Protein AF-A0A1M6SXV0-F1 (afdb_monomer)

Secondary structure (DSSP, 8-state):
-------------HHHHHTS----HHHHHHHHHHHTT--HHHHHHHTT--HHHHHHHHH-TT----HHHHHHHHHHTT--HHHHHHHHHHTT----TT-HHHHHHHHHHHTT---HHHHHHHHHHTT-PPS--

Radius of gyration: 19.5 Å; Cα contacts (8 Å, |Δi|>4): 150; chains: 1; bounding box: 44×55×56 Å

Solvent-accessible surface area (backbone atoms only — not comparable to full-atom values): 7720 Å² total; per-residue (Å²): 134,89,78,87,84,81,76,79,71,70,79,84,49,67,70,66,53,63,71,68,64,75,71,36,32,33,51,50,52,53,51,50,34,58,75,71,71,48,52,73,73,56,42,33,56,59,16,47,37,58,68,68,60,51,50,47,37,74,73,29,62,82,44,77,66,54,71,45,50,52,50,19,46,29,36,44,70,62,40,47,67,68,58,36,48,53,51,31,44,43,58,76,43,77,84,40,91,90,34,72,61,36,45,53,52,51,52,32,39,74,69,68,51,55,51,62,65,62,52,33,52,52,28,51,77,68,79,35,84,59,56,28,120

Foldseek 3Di:
DDDDDPPCPPPDDPVNVVVPDDFALLRLLVVLCVVLVHDLVQQLVQLLADPVVSVCSNVDSNDQDDLLAQLSSCLSSLPAPVRSQVSQVSNVDHQDPVDPLSVLSNVCSVVSNSRLVVSQVVCVVVVHDGHND

Structure (mmCIF, N/CA/C/O backbone):
data_AF-A0A1M6SXV0-F1
#
_entry.id   AF-A0A1M6SXV0-F1
#
loop_
_atom_site.group_PDB
_atom_site.id
_atom_site.type_symbol
_atom_site.label_atom_id
_atom_site.label_alt_id
_atom_site.label_comp_id
_atom_site.label_asym_id
_atom_site.label_entity_id
_atom_site.label_seq_id
_atom_site.pdbx_PDB_ins_code
_atom_site.Cartn_x
_atom_site.Cartn_y
_atom_site.Cartn_z
_atom_site.occupancy
_atom_site.B_iso_or_equiv
_atom_site.auth_seq_id
_atom_site.auth_comp_id
_atom_site.auth_asym_id
_atom_site.auth_atom_id
_atom_site.pdbx_PDB_model_num
ATOM 1 N N . MET A 1 1 ? -29.844 -40.670 38.468 1.00 44.28 1 MET A N 1
ATOM 2 C CA . MET A 1 1 ? -29.316 -40.814 37.100 1.00 44.28 1 MET A CA 1
ATOM 3 C C . MET A 1 1 ? -29.592 -39.501 36.399 1.00 44.28 1 MET A C 1
ATOM 5 O O . MET A 1 1 ? -30.752 -39.172 36.221 1.00 44.28 1 MET A O 1
ATOM 9 N N . GLU A 1 2 ? -28.515 -38.742 36.190 1.00 49.28 2 GLU A N 1
ATOM 10 C CA . GLU A 1 2 ? -28.334 -37.639 35.231 1.00 49.28 2 GLU A CA 1
ATOM 11 C C . GLU A 1 2 ? -29.509 -36.673 35.010 1.00 49.28 2 GLU A C 1
ATOM 13 O O . GLU A 1 2 ? -30.121 -36.629 33.947 1.00 49.28 2 GLU A O 1
ATOM 18 N N . GLU A 1 3 ? -29.751 -35.814 36.000 1.00 49.19 3 GLU A N 1
ATOM 19 C CA . GLU A 1 3 ? -30.291 -34.478 35.744 1.00 49.19 3 GLU A CA 1
ATOM 20 C C . GLU A 1 3 ? -29.140 -33.472 35.623 1.00 49.19 3 GLU A C 1
ATOM 22 O O . GLU A 1 3 ? -28.141 -33.566 36.334 1.00 49.19 3 GLU A O 1
ATOM 27 N N . ALA A 1 4 ? -29.358 -32.483 34.753 1.00 52.38 4 ALA A N 1
ATOM 28 C CA . ALA A 1 4 ? -28.602 -31.244 34.595 1.00 52.38 4 ALA A CA 1
ATOM 29 C C . ALA A 1 4 ? -27.184 -31.376 34.026 1.00 52.38 4 ALA A C 1
ATOM 31 O O . ALA A 1 4 ? -26.236 -31.469 34.783 1.00 52.38 4 ALA A O 1
ATOM 32 N N . VAL A 1 5 ? -27.053 -31.248 32.698 1.00 45.84 5 VAL A N 1
ATOM 33 C CA . VAL A 1 5 ? -26.262 -30.185 32.036 1.00 45.84 5 VAL A CA 1
ATOM 34 C C . VAL A 1 5 ? -26.758 -30.076 30.575 1.00 45.84 5 VAL A C 1
ATOM 36 O O . VAL A 1 5 ? -26.069 -30.439 29.627 1.00 45.84 5 VAL A O 1
ATOM 39 N N . SER A 1 6 ? -27.979 -29.572 30.346 1.00 48.78 6 SER A N 1
ATOM 40 C CA . SER A 1 6 ? -28.279 -28.961 29.041 1.00 48.78 6 SER A CA 1
ATOM 41 C C . SER A 1 6 ? -27.757 -27.530 29.108 1.00 48.78 6 SER A C 1
ATOM 43 O O . SER A 1 6 ? -28.462 -26.619 29.544 1.00 48.78 6 SER A O 1
ATOM 45 N N . ILE A 1 7 ? -26.481 -27.339 28.761 1.00 52.00 7 ILE A N 1
ATOM 46 C CA . ILE A 1 7 ? -25.904 -26.002 28.593 1.00 52.00 7 ILE A CA 1
ATOM 47 C C . ILE A 1 7 ? -26.793 -25.266 27.600 1.00 52.00 7 ILE A C 1
ATOM 49 O O . ILE A 1 7 ? -26.827 -25.589 26.411 1.00 52.00 7 ILE A O 1
ATOM 53 N N . ILE A 1 8 ? -27.518 -24.272 28.106 1.00 53.78 8 ILE A N 1
ATOM 54 C CA . ILE A 1 8 ? -28.132 -23.222 27.310 1.00 53.78 8 ILE A CA 1
ATOM 55 C C . ILE A 1 8 ? -26.957 -22.491 26.656 1.00 53.78 8 ILE A C 1
ATOM 57 O O . ILE A 1 8 ? -26.430 -21.515 27.183 1.00 53.78 8 ILE A O 1
ATOM 61 N N . LYS A 1 9 ? -26.483 -23.006 25.518 1.00 59.53 9 LYS A N 1
ATOM 62 C CA . LYS A 1 9 ? -25.659 -22.241 24.587 1.00 59.53 9 LYS A CA 1
ATOM 63 C C . LYS A 1 9 ? -26.592 -21.140 24.102 1.00 59.53 9 LYS A C 1
ATOM 65 O O . LYS A 1 9 ? -27.415 -21.381 23.219 1.00 59.53 9 LYS A O 1
ATOM 70 N N . GLY A 1 10 ? -26.542 -19.976 24.755 1.00 64.44 10 GLY A N 1
ATOM 71 C CA . GLY A 1 10 ? -27.262 -18.789 24.308 1.00 64.44 10 GLY A CA 1
ATOM 72 C C . GLY A 1 10 ? -27.062 -18.656 22.801 1.00 64.44 10 GLY A C 1
ATOM 73 O O . GLY A 1 10 ? -25.933 -18.791 22.321 1.00 64.44 10 GLY A O 1
ATOM 74 N N . LYS A 1 11 ? -28.161 -18.531 22.047 1.00 70.19 11 LYS A N 1
ATOM 75 C CA . LYS A 1 11 ? -28.118 -18.426 20.584 1.00 70.19 11 LYS A CA 1
ATOM 76 C C . LYS A 1 11 ? -27.111 -17.336 20.224 1.00 70.19 11 LYS A C 1
ATOM 78 O O . LYS A 1 11 ? -27.353 -16.171 20.518 1.00 70.19 11 LYS A O 1
ATOM 83 N N . ARG A 1 12 ? -25.997 -17.725 19.600 1.00 81.06 12 ARG A N 1
ATOM 84 C CA . ARG A 1 12 ? -25.014 -16.799 19.028 1.00 81.06 12 ARG A CA 1
ATOM 85 C C . ARG A 1 12 ? -25.770 -15.815 18.131 1.00 81.06 12 ARG A C 1
ATOM 87 O O . ARG A 1 12 ? -26.368 -16.249 17.147 1.00 81.06 12 ARG A O 1
ATOM 94 N N . SER A 1 13 ? -25.795 -14.535 18.498 1.00 87.75 13 SER A N 1
ATOM 95 C CA . SER A 1 13 ? -26.456 -13.498 17.704 1.00 87.75 13 SER A CA 1
ATOM 96 C C . SER A 1 13 ? -25.479 -12.925 16.678 1.00 87.75 13 SER A C 1
ATOM 98 O O . SER A 1 13 ? -24.268 -12.911 16.906 1.00 87.75 13 SER A O 1
ATOM 100 N N . LEU A 1 14 ? -25.990 -12.474 15.5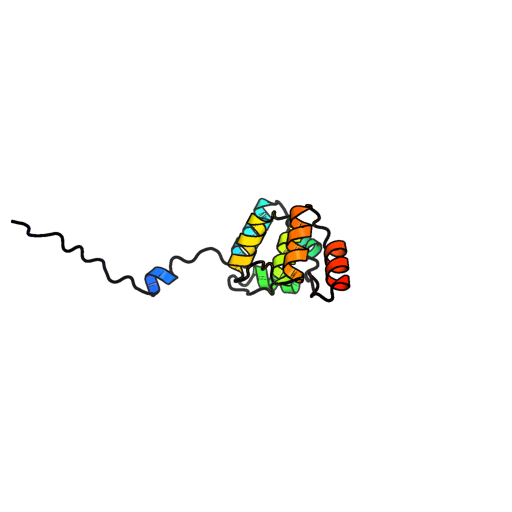29 1.00 86.31 14 LEU A N 1
ATOM 101 C CA . LEU A 1 14 ? -25.162 -11.798 14.528 1.00 86.31 14 LEU A CA 1
ATOM 102 C C . LEU A 1 14 ? -24.542 -10.521 15.113 1.00 86.31 14 LEU A C 1
ATOM 104 O O . LEU A 1 14 ? -23.361 -10.273 14.896 1.00 86.31 14 LEU A O 1
ATOM 108 N N . ASP A 1 15 ? -25.307 -9.775 15.912 1.00 87.25 15 ASP A N 1
ATOM 109 C CA . ASP A 1 15 ? -24.845 -8.550 16.569 1.00 87.25 15 ASP A CA 1
ATOM 110 C C . ASP A 1 15 ? -23.634 -8.797 17.476 1.00 87.25 15 ASP A C 1
ATOM 112 O O . ASP A 1 15 ? -22.687 -8.013 17.467 1.00 87.25 15 ASP A O 1
ATOM 116 N N . ASP A 1 16 ? -23.614 -9.902 18.227 1.00 86.31 16 ASP A N 1
ATOM 117 C CA . ASP A 1 16 ? -22.474 -10.240 19.090 1.00 86.31 16 ASP A CA 1
ATOM 118 C C . ASP A 1 16 ? -21.238 -10.645 18.281 1.00 86.31 16 ASP A C 1
ATOM 120 O O . ASP A 1 16 ? -20.110 -10.407 18.706 1.00 86.31 16 ASP A O 1
ATOM 124 N N . VAL A 1 17 ? -21.425 -11.232 17.096 1.00 85.69 17 VAL A N 1
ATOM 125 C CA . VAL A 1 17 ? -20.309 -11.585 16.207 1.00 85.69 17 VAL A CA 1
ATOM 126 C C . VAL A 1 17 ? -19.727 -10.343 15.541 1.00 85.69 17 VAL A C 1
ATOM 128 O O . VAL A 1 17 ? -18.510 -10.201 15.506 1.00 85.69 17 VAL A O 1
ATOM 131 N N . VAL A 1 18 ? -20.573 -9.426 15.070 1.00 86.12 18 VAL A N 1
ATOM 132 C CA . VAL A 1 18 ? -20.141 -8.181 14.412 1.00 86.12 18 VAL A CA 1
ATOM 133 C C . VAL A 1 18 ? -19.435 -7.232 15.387 1.00 86.12 18 VAL A C 1
ATOM 135 O O . VAL A 1 18 ? -18.554 -6.486 14.982 1.00 86.12 18 VAL A O 1
ATOM 138 N N . LYS A 1 19 ? -19.746 -7.278 16.687 1.00 85.69 19 LYS A N 1
ATOM 139 C CA . LYS A 1 19 ? -19.023 -6.485 17.699 1.00 85.69 19 LYS A CA 1
ATOM 140 C C . LYS A 1 19 ? 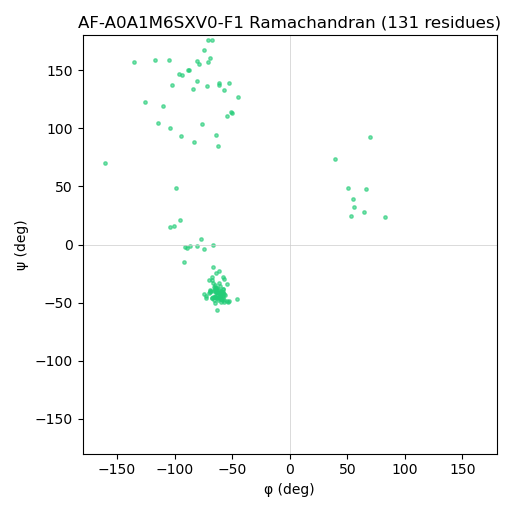-17.564 -6.911 17.902 1.00 85.69 19 LYS A C 1
ATOM 142 O O . LYS A 1 19 ? -16.788 -6.120 18.423 1.00 85.69 19 LYS A O 1
ATOM 147 N N . ASN A 1 20 ? -17.191 -8.128 17.502 1.00 81.69 20 ASN A N 1
ATOM 148 C CA . ASN A 1 20 ? -15.830 -8.662 17.625 1.00 81.69 20 ASN A CA 1
ATOM 149 C C . ASN A 1 20 ? -15.063 -8.531 16.298 1.00 81.69 20 ASN A C 1
ATOM 151 O O . ASN A 1 20 ? -14.509 -9.507 15.797 1.00 81.69 20 ASN A O 1
ATOM 155 N N . MET A 1 21 ? -15.102 -7.343 15.691 1.00 85.81 21 MET A N 1
ATOM 156 C CA . MET A 1 21 ? -14.362 -7.050 14.465 1.00 85.81 21 MET A CA 1
ATOM 157 C C . MET A 1 21 ? -12.898 -6.724 14.761 1.00 85.81 21 MET A C 1
ATOM 159 O O . MET A 1 21 ? -12.595 -6.007 15.714 1.00 85.81 21 MET A O 1
ATOM 163 N N . ASP A 1 22 ? -12.017 -7.216 13.896 1.00 89.38 22 ASP A N 1
ATOM 164 C CA . ASP A 1 22 ? -10.605 -6.848 13.887 1.00 89.38 22 ASP A CA 1
ATOM 165 C C . ASP A 1 22 ? -10.384 -5.407 13.385 1.00 89.38 22 ASP A C 1
ATOM 167 O O . ASP A 1 22 ? -11.308 -4.727 12.928 1.00 89.38 22 ASP A O 1
ATOM 171 N N . GLU A 1 23 ? -9.123 -4.963 13.420 1.00 94.12 23 GLU A N 1
ATOM 172 C CA . GLU A 1 23 ? -8.683 -3.707 12.810 1.00 94.12 23 GLU A CA 1
ATOM 173 C C . GLU A 1 23 ? -9.087 -3.611 11.328 1.00 94.12 23 GLU A C 1
ATOM 175 O O . GLU A 1 23 ? -8.972 -4.558 10.545 1.00 94.12 23 GLU A O 1
ATOM 180 N N . THR A 1 24 ? -9.519 -2.420 10.927 1.00 97.00 24 THR A N 1
ATOM 181 C CA . THR A 1 24 ? -9.688 -2.038 9.520 1.00 97.00 24 THR A CA 1
ATOM 182 C C . THR A 1 24 ? -8.337 -1.778 8.847 1.00 97.00 24 THR A C 1
ATOM 184 O O . THR A 1 24 ? -7.320 -1.580 9.517 1.00 97.00 24 THR A O 1
ATOM 187 N N . PHE A 1 25 ? -8.327 -1.685 7.512 1.00 98.00 25 PHE A N 1
ATOM 188 C CA . PHE A 1 25 ? -7.139 -1.268 6.759 1.00 98.00 25 PHE A CA 1
ATOM 189 C C . PHE A 1 25 ? -6.555 0.055 7.271 1.00 98.00 25 PHE A C 1
ATOM 191 O O . PHE A 1 25 ? -5.355 0.133 7.520 1.00 98.00 25 PHE A O 1
ATOM 198 N N . SER A 1 26 ? -7.390 1.086 7.454 1.00 98.12 26 SER A N 1
ATOM 199 C CA . SER A 1 26 ? -6.925 2.406 7.893 1.00 98.12 26 SER A CA 1
ATOM 200 C C . SER A 1 26 ? -6.283 2.350 9.281 1.00 98.12 26 SER A C 1
ATOM 202 O O . SER A 1 26 ? -5.249 2.977 9.496 1.00 98.12 26 SER A O 1
ATOM 204 N N . GLN A 1 27 ? -6.853 1.578 10.214 1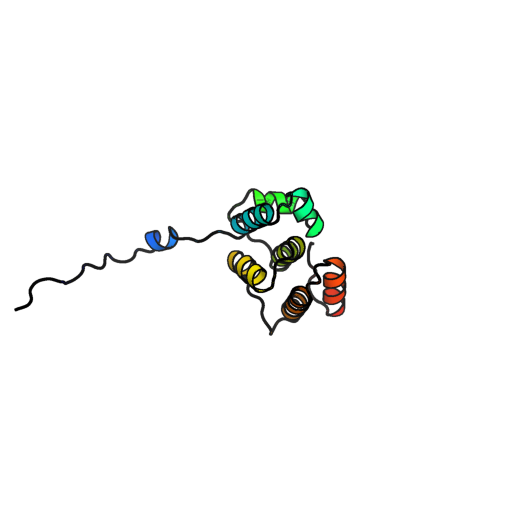.00 98.25 27 GLN A N 1
ATOM 205 C CA . GLN A 1 27 ? -6.281 1.407 11.556 1.00 98.25 27 GLN A CA 1
ATOM 206 C C . GLN A 1 27 ? -4.929 0.699 11.514 1.00 98.25 2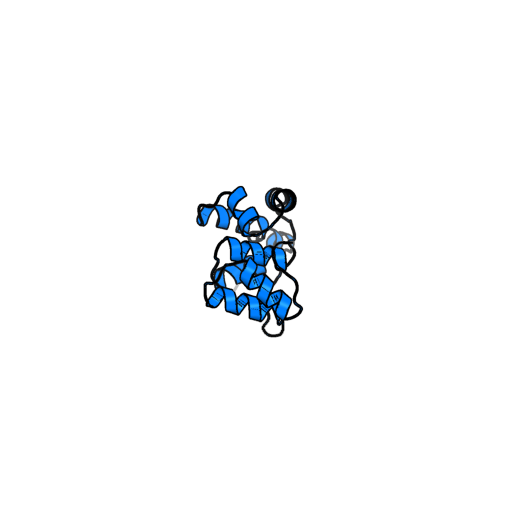7 GLN A C 1
ATOM 208 O O . GLN A 1 27 ? -3.962 1.217 12.070 1.00 98.25 27 GLN A O 1
ATOM 213 N N . MET A 1 28 ? -4.852 -0.441 10.822 1.00 98.31 28 MET A N 1
ATOM 214 C CA . MET A 1 28 ? -3.607 -1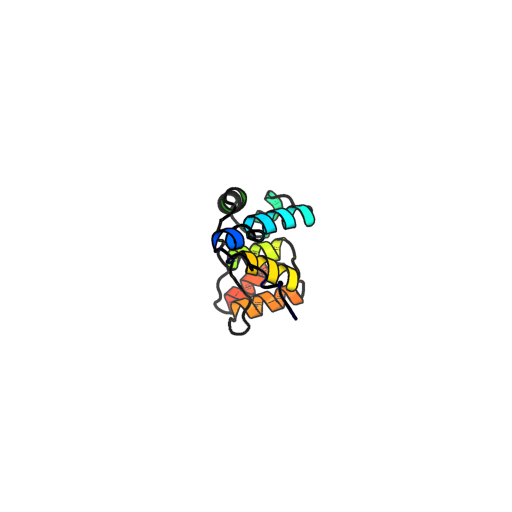.197 10.704 1.00 98.31 28 MET A CA 1
ATOM 215 C C . MET A 1 28 ? -2.524 -0.376 9.998 1.00 98.31 28 MET A C 1
ATOM 217 O O . MET A 1 28 ? -1.384 -0.356 10.451 1.00 98.31 28 MET A O 1
ATOM 221 N N . LEU A 1 29 ? -2.869 0.348 8.927 1.00 98.62 29 LEU A N 1
ATOM 222 C CA . LEU A 1 29 ? -1.925 1.209 8.218 1.00 98.62 29 LEU A CA 1
ATOM 223 C C . LEU A 1 29 ? -1.325 2.274 9.145 1.00 98.62 29 LEU A C 1
ATOM 225 O O . LEU A 1 29 ? -0.111 2.447 9.156 1.00 98.62 29 LEU A O 1
ATOM 229 N N . LEU A 1 30 ? -2.154 2.980 9.921 1.00 98.38 30 LEU A N 1
ATOM 230 C CA . LEU A 1 30 ? -1.674 4.008 10.850 1.00 98.38 30 LEU A CA 1
ATOM 231 C C . LEU A 1 30 ? -0.800 3.408 11.959 1.00 98.38 30 LEU A C 1
ATOM 233 O O . LEU A 1 30 ? 0.261 3.953 12.247 1.00 98.38 30 LEU A O 1
ATOM 237 N N . ARG A 1 31 ? -1.185 2.247 12.505 1.00 98.44 31 ARG A N 1
ATOM 238 C CA . ARG A 1 31 ? -0.363 1.516 13.477 1.00 98.44 31 ARG A CA 1
ATOM 239 C C . ARG A 1 31 ? 1.003 1.132 12.895 1.00 98.44 31 ARG A C 1
ATOM 241 O O . ARG A 1 31 ? 2.018 1.361 13.542 1.00 98.44 31 ARG A O 1
ATOM 248 N N . LEU A 1 32 ? 1.047 0.613 11.666 1.00 98.62 32 LEU A N 1
ATOM 249 C CA . LEU A 1 32 ? 2.301 0.262 10.988 1.00 98.62 32 LEU A CA 1
ATOM 250 C C . LEU A 1 32 ? 3.184 1.486 10.707 1.00 98.62 32 LEU A C 1
ATOM 252 O O . LEU A 1 32 ? 4.404 1.390 10.803 1.00 98.62 32 LEU A O 1
ATOM 256 N N . ILE A 1 33 ? 2.593 2.634 10.358 1.00 98.56 33 ILE A N 1
ATOM 257 C CA . ILE A 1 33 ? 3.332 3.894 10.171 1.00 98.56 33 ILE A CA 1
ATOM 258 C C . ILE A 1 33 ? 4.053 4.280 11.469 1.00 98.56 33 ILE A C 1
ATOM 260 O O . ILE A 1 33 ? 5.254 4.564 11.436 1.00 98.56 33 ILE A O 1
ATOM 264 N N . ASP A 1 34 ? 3.344 4.222 12.600 1.00 98.31 34 ASP A N 1
ATOM 265 C CA . ASP A 1 34 ? 3.904 4.509 13.923 1.00 98.31 34 ASP A CA 1
ATOM 266 C C . ASP A 1 34 ? 4.993 3.487 14.311 1.00 98.31 34 ASP A C 1
ATOM 268 O O . ASP A 1 34 ? 6.078 3.873 14.747 1.00 98.31 34 ASP A O 1
ATOM 272 N N . GLU A 1 35 ? 4.754 2.188 14.092 1.00 98.25 35 GLU A N 1
ATOM 273 C CA . GLU A 1 35 ? 5.710 1.102 14.376 1.00 98.25 35 GLU A CA 1
ATOM 274 C C . GLU A 1 35 ? 6.997 1.201 13.543 1.00 98.25 35 GLU A C 1
ATOM 276 O O . GLU A 1 35 ? 8.089 0.928 14.047 1.00 98.25 35 GLU A O 1
ATOM 281 N N . LYS A 1 36 ? 6.897 1.624 12.275 1.00 97.81 36 LYS A N 1
ATOM 282 C CA . LYS A 1 36 ? 8.056 1.867 11.398 1.00 97.81 36 LYS A CA 1
ATOM 283 C C . LYS A 1 36 ? 8.713 3.233 11.658 1.00 97.81 36 LYS A C 1
ATOM 285 O O . LYS A 1 36 ? 9.709 3.553 11.008 1.00 97.81 36 LYS A O 1
ATOM 290 N N . GLY A 1 37 ? 8.184 4.039 12.586 1.00 98.00 37 GLY A N 1
ATOM 291 C CA . GLY A 1 37 ? 8.718 5.355 12.945 1.00 98.00 37 GLY A CA 1
ATOM 292 C C . GLY A 1 37 ? 8.662 6.376 11.806 1.00 98.00 37 GLY A C 1
ATOM 293 O O . GLY A 1 37 ? 9.514 7.262 11.736 1.00 98.00 37 GLY A O 1
ATOM 294 N N . MET A 1 38 ? 7.705 6.232 10.887 1.00 97.88 38 MET A N 1
ATOM 295 C CA . MET A 1 38 ? 7.551 7.109 9.728 1.00 97.88 38 MET A CA 1
ATOM 296 C C . MET A 1 38 ? 6.517 8.194 10.004 1.00 97.88 38 MET A C 1
ATOM 298 O O . MET A 1 38 ? 5.519 7.977 10.680 1.00 97.88 38 MET A O 1
ATOM 302 N N . THR A 1 39 ? 6.712 9.380 9.434 1.00 98.12 39 THR A N 1
ATOM 303 C CA . THR A 1 39 ? 5.646 10.385 9.424 1.00 98.12 39 THR A CA 1
ATOM 304 C C . THR A 1 39 ? 4.618 10.071 8.336 1.00 98.12 39 THR A C 1
ATOM 306 O O . THR A 1 39 ? 4.941 9.496 7.291 1.00 98.12 39 THR A O 1
ATOM 309 N N . ASP A 1 40 ? 3.385 10.550 8.510 1.00 97.44 40 ASP A N 1
ATOM 310 C CA . ASP A 1 40 ? 2.371 10.574 7.447 1.00 97.44 40 ASP A CA 1
ATOM 311 C C . ASP A 1 40 ? 2.937 11.097 6.122 1.00 97.44 40 ASP A C 1
ATOM 313 O O . ASP A 1 40 ? 2.728 10.512 5.061 1.00 97.44 40 ASP A O 1
ATOM 317 N N . ALA A 1 41 ? 3.671 12.214 6.204 1.00 98.00 41 ALA A N 1
ATOM 318 C CA . ALA A 1 41 ? 4.226 12.915 5.057 1.00 98.00 41 ALA A CA 1
ATOM 319 C C . ALA A 1 41 ? 5.254 12.088 4.296 1.00 98.00 41 ALA A C 1
ATOM 321 O O . ALA A 1 41 ? 5.258 12.106 3.068 1.00 98.00 41 ALA A O 1
ATOM 322 N N . GLU A 1 42 ? 6.118 11.374 5.006 1.00 98.19 42 GLU A N 1
ATOM 323 C CA . GLU A 1 42 ? 7.066 10.453 4.387 1.00 98.19 42 GLU A CA 1
ATOM 3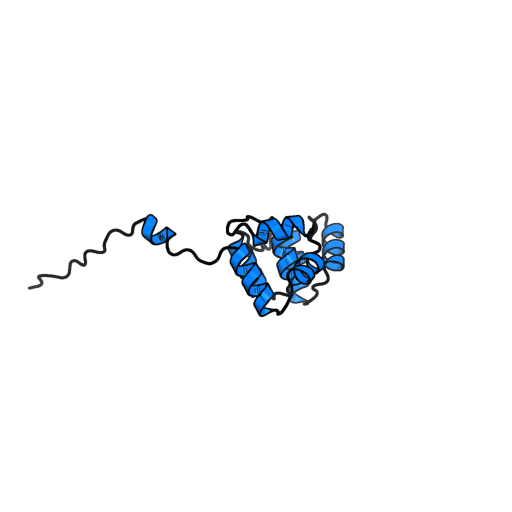24 C C . GLU A 1 42 ? 6.346 9.251 3.787 1.00 98.19 42 GLU A C 1
ATOM 326 O O . GLU A 1 42 ? 6.683 8.838 2.679 1.00 98.19 42 GLU A O 1
ATOM 331 N N . THR A 1 43 ? 5.333 8.729 4.478 1.00 98.12 43 THR A N 1
ATOM 332 C CA . THR A 1 43 ? 4.612 7.527 4.060 1.00 98.12 43 THR A CA 1
ATOM 333 C C . THR A 1 43 ? 3.900 7.728 2.728 1.00 98.12 43 THR A C 1
ATOM 335 O O . THR A 1 43 ? 4.183 6.999 1.777 1.00 98.12 43 THR A O 1
ATOM 338 N N . TYR A 1 44 ? 3.019 8.731 2.606 1.00 97.94 44 TYR A N 1
ATOM 339 C CA . TYR A 1 44 ? 2.288 8.918 1.346 1.00 97.94 44 TYR A CA 1
ATOM 340 C C . TYR A 1 44 ? 3.213 9.344 0.201 1.00 97.94 44 TYR A C 1
ATOM 342 O O . TYR A 1 44 ? 2.970 8.961 -0.938 1.00 97.94 44 TYR A O 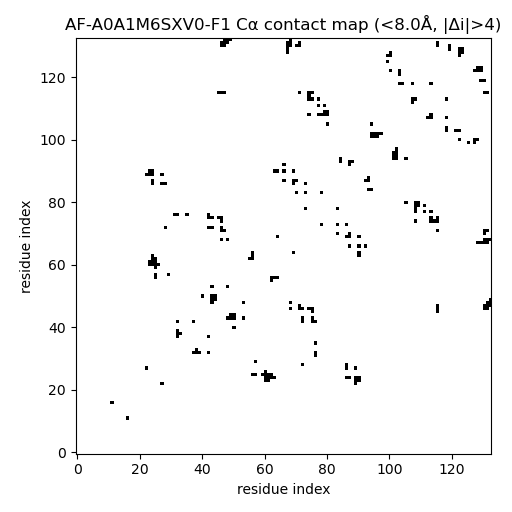1
ATOM 350 N N . LYS A 1 45 ? 4.310 10.066 0.479 1.00 98.00 45 LYS A N 1
ATOM 351 C CA . LYS A 1 45 ? 5.302 10.411 -0.553 1.00 98.00 45 LYS A CA 1
ATOM 352 C C . LYS A 1 45 ? 6.037 9.178 -1.069 1.00 98.00 45 LYS A C 1
ATOM 354 O O . LYS A 1 45 ? 6.168 9.033 -2.278 1.00 98.00 45 LYS A O 1
ATOM 359 N N . LYS A 1 46 ? 6.489 8.282 -0.183 1.00 97.94 46 LYS A N 1
ATOM 360 C CA . LYS A 1 46 ? 7.143 7.024 -0.583 1.00 97.94 46 LYS A CA 1
ATOM 361 C C . LYS A 1 46 ? 6.187 6.071 -1.302 1.00 97.94 46 LYS A C 1
ATOM 363 O O . LYS A 1 46 ? 6.612 5.383 -2.218 1.00 97.94 46 LYS A O 1
ATOM 368 N N . ALA A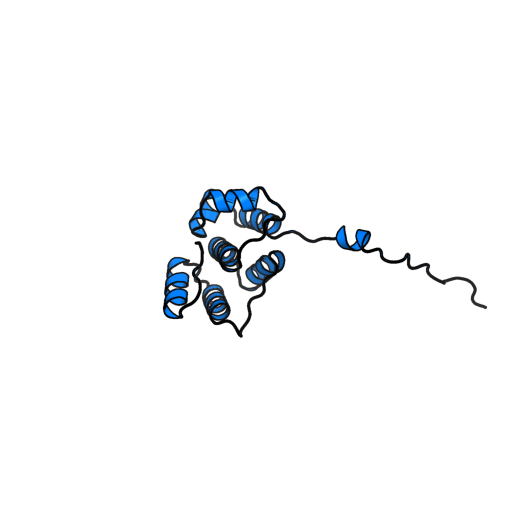 1 47 ? 4.907 6.075 -0.932 1.00 97.94 47 ALA A N 1
ATOM 369 C CA . ALA A 1 47 ? 3.860 5.326 -1.630 1.00 97.94 47 ALA A CA 1
ATOM 370 C C . ALA A 1 47 ? 3.455 5.956 -2.977 1.00 97.94 47 ALA A C 1
ATOM 372 O O . ALA A 1 47 ? 2.604 5.405 -3.669 1.00 97.94 47 ALA A O 1
ATOM 373 N N . ASN A 1 48 ? 4.016 7.118 -3.334 1.00 97.50 48 ASN A N 1
ATOM 374 C CA . ASN A 1 48 ? 3.618 7.929 -4.485 1.00 97.50 48 ASN A CA 1
ATOM 375 C C . ASN A 1 48 ? 2.118 8.306 -4.488 1.00 97.50 48 ASN A C 1
ATOM 377 O O . ASN A 1 48 ? 1.496 8.447 -5.529 1.00 97.50 48 ASN A O 1
ATOM 381 N N . ILE A 1 49 ? 1.515 8.483 -3.310 1.00 97.94 49 ILE A N 1
ATOM 382 C CA . ILE A 1 49 ? 0.091 8.789 -3.135 1.00 97.94 49 ILE A CA 1
ATOM 383 C C . ILE A 1 49 ? -0.114 10.275 -2.826 1.00 97.94 49 ILE A C 1
ATOM 385 O O . ILE A 1 49 ? 0.575 10.860 -1.987 1.00 97.94 49 ILE A O 1
ATOM 389 N N . ASP A 1 50 ? -1.124 10.889 -3.452 1.00 96.62 50 ASP A N 1
ATOM 390 C CA . ASP A 1 50 ? -1.499 12.274 -3.165 1.00 96.62 50 ASP A CA 1
ATOM 391 C C . ASP A 1 50 ? -1.939 12.456 -1.700 1.00 96.62 50 ASP A C 1
ATOM 393 O O . ASP A 1 50 ? -2.707 11.669 -1.132 1.00 96.62 50 ASP A O 1
ATOM 397 N N . ARG A 1 51 ? -1.510 13.567 -1.091 1.00 97.50 51 ARG A N 1
ATOM 398 C CA . ARG A 1 51 ? -1.829 13.910 0.302 1.00 97.50 51 ARG A CA 1
ATOM 399 C C . ARG A 1 51 ? -3.337 13.911 0.585 1.00 97.50 51 ARG A C 1
ATOM 401 O O . ARG A 1 51 ? -3.740 13.570 1.696 1.00 97.50 51 ARG A O 1
ATOM 408 N N . LYS A 1 52 ? -4.188 14.304 -0.371 1.00 97.44 52 LYS A N 1
ATOM 409 C CA . LYS A 1 52 ? -5.651 14.313 -0.203 1.00 97.44 52 LYS A CA 1
ATOM 410 C C . LYS A 1 52 ? -6.208 12.898 -0.122 1.00 97.44 52 LYS A C 1
ATOM 412 O O . LYS A 1 52 ? -7.118 12.668 0.670 1.00 97.44 52 LYS A O 1
ATOM 417 N N . LEU A 1 53 ? -5.680 11.964 -0.915 1.00 97.50 53 LEU A N 1
ATOM 418 C CA . LEU A 1 53 ? -6.074 10.557 -0.848 1.00 97.50 53 LEU A CA 1
ATOM 419 C C . LEU A 1 53 ? -5.659 9.956 0.497 1.00 97.50 53 LEU A C 1
ATOM 421 O O . LEU A 1 53 ? -6.501 9.392 1.193 1.00 97.50 53 LEU A O 1
ATOM 425 N N . PHE A 1 54 ? -4.416 10.185 0.925 1.00 98.19 54 PHE A N 1
ATOM 426 C CA . PHE A 1 54 ? -3.976 9.772 2.259 1.00 98.19 54 PHE A CA 1
ATOM 427 C C . PHE A 1 54 ? -4.833 10.391 3.374 1.00 98.19 54 PHE A C 1
ATOM 429 O O . PHE A 1 54 ? -5.231 9.703 4.307 1.00 98.19 54 PHE A O 1
ATOM 436 N N . SER A 1 55 ? -5.206 11.669 3.255 1.00 98.00 55 SER A N 1
ATOM 437 C CA . SER A 1 55 ? -6.090 12.313 4.231 1.00 98.00 55 SER A CA 1
ATOM 438 C C . SER A 1 55 ? -7.470 11.655 4.315 1.00 98.00 55 SER A C 1
ATOM 440 O O . SER A 1 55 ? -8.047 11.648 5.398 1.00 98.00 55 SER A O 1
ATOM 442 N N . LYS A 1 56 ? -8.012 11.119 3.212 1.00 98.00 56 LYS A N 1
ATOM 443 C CA . LYS A 1 56 ? -9.264 10.344 3.247 1.00 98.00 56 LYS A CA 1
ATOM 444 C C . LYS A 1 56 ? -9.067 9.031 3.996 1.00 98.00 56 LYS A C 1
ATOM 446 O O . LYS A 1 56 ? -9.863 8.740 4.876 1.00 98.00 56 LYS A O 1
ATOM 451 N N . ILE A 1 57 ? -7.986 8.305 3.701 1.00 97.69 57 ILE A N 1
ATOM 452 C CA . ILE A 1 57 ? -7.633 7.053 4.389 1.00 97.69 57 ILE A CA 1
ATOM 453 C C . ILE A 1 57 ? -7.501 7.285 5.900 1.00 97.69 57 ILE A C 1
ATOM 455 O O . ILE A 1 57 ? -8.098 6.567 6.691 1.00 97.69 57 ILE A O 1
ATOM 459 N N . ARG A 1 58 ? -6.770 8.329 6.306 1.00 97.25 58 ARG A N 1
ATOM 460 C CA . ARG A 1 58 ? -6.538 8.650 7.721 1.00 97.25 58 ARG A CA 1
ATOM 461 C C . ARG A 1 58 ? -7.818 9.029 8.472 1.00 97.25 58 ARG A C 1
ATOM 463 O O . ARG A 1 58 ? -7.955 8.687 9.641 1.00 97.25 58 ARG A O 1
ATOM 470 N N . ASN A 1 59 ? -8.723 9.767 7.830 1.00 97.38 59 ASN A N 1
ATOM 471 C CA . ASN A 1 59 ? -9.911 10.313 8.495 1.00 97.38 59 ASN A CA 1
ATOM 472 C C . ASN A 1 59 ? -11.142 9.398 8.411 1.00 97.38 59 ASN A C 1
ATOM 474 O O . ASN A 1 59 ? -12.102 9.619 9.147 1.00 97.38 59 ASN A O 1
ATOM 478 N N . ASP A 1 60 ? -11.134 8.398 7.531 1.00 97.69 60 ASP A N 1
ATOM 479 C CA . ASP A 1 60 ? -12.193 7.401 7.409 1.00 97.69 60 ASP A CA 1
ATOM 480 C C . ASP A 1 60 ? -11.660 6.017 7.800 1.00 97.69 60 ASP A C 1
ATOM 482 O O . ASP A 1 60 ? -10.938 5.350 7.054 1.00 97.69 60 ASP A O 1
ATOM 486 N N . ILE A 1 61 ? -12.053 5.577 8.995 1.00 95.25 61 ILE A N 1
ATOM 487 C CA . ILE A 1 61 ? -11.724 4.254 9.534 1.00 95.25 61 ILE A CA 1
ATOM 488 C C . ILE A 1 61 ? -12.198 3.118 8.618 1.00 95.25 61 ILE A C 1
ATOM 490 O O . ILE A 1 61 ? -11.560 2.077 8.554 1.00 95.25 61 ILE A O 1
ATOM 494 N N . ASN A 1 62 ? -13.280 3.320 7.863 1.00 95.44 62 ASN A N 1
ATOM 495 C CA . ASN A 1 62 ? -13.847 2.316 6.967 1.00 95.44 62 ASN A CA 1
ATOM 496 C C . ASN A 1 62 ? -13.458 2.552 5.502 1.00 95.44 62 ASN A C 1
ATOM 498 O O . ASN A 1 62 ? -14.088 1.983 4.602 1.00 95.44 62 ASN A O 1
ATOM 502 N N . TYR A 1 63 ? -12.442 3.384 5.250 1.00 97.44 63 TYR A N 1
ATOM 503 C CA . TYR A 1 63 ? -11.984 3.670 3.900 1.00 97.44 63 TYR A CA 1
ATOM 504 C C . TYR A 1 63 ? -11.580 2.380 3.182 1.00 97.44 63 TYR A C 1
ATOM 506 O O . TYR A 1 63 ? -10.832 1.556 3.709 1.00 97.44 63 TYR A O 1
ATOM 514 N N . LYS A 1 64 ? -12.043 2.222 1.941 1.00 96.00 64 LYS A N 1
ATOM 515 C CA . LYS A 1 64 ? -11.721 1.064 1.100 1.00 96.00 64 LYS A CA 1
ATOM 516 C C . LYS A 1 64 ? -10.695 1.471 0.044 1.00 96.00 64 LYS A C 1
ATOM 518 O O . LYS A 1 64 ? -11.081 2.098 -0.947 1.00 96.00 64 LYS A O 1
ATOM 523 N N . PRO A 1 65 ? -9.397 1.172 0.234 1.00 97.19 65 PRO A N 1
ATOM 524 C CA . PRO A 1 65 ? -8.392 1.468 -0.778 1.00 97.19 65 PRO A CA 1
ATOM 525 C C . PRO A 1 65 ? -8.577 0.571 -2.006 1.00 97.19 65 PRO A C 1
ATOM 527 O O . PRO A 1 65 ? -9.179 -0.501 -1.939 1.00 97.19 65 PRO A O 1
ATOM 530 N N . SER A 1 66 ? -8.004 0.986 -3.134 1.00 97.88 66 SER A N 1
ATOM 531 C CA . SER A 1 66 ? -7.769 0.053 -4.235 1.00 97.88 66 SER A CA 1
ATOM 532 C C . SER A 1 66 ? -6.645 -0.922 -3.857 1.00 97.88 66 SER A C 1
ATOM 534 O O . SER A 1 66 ? -5.789 -0.594 -3.029 1.00 97.88 66 SER A O 1
ATOM 536 N N . LYS A 1 67 ? -6.600 -2.101 -4.487 1.00 98.19 67 LYS A N 1
ATOM 537 C CA . LYS A 1 67 ? -5.509 -3.062 -4.268 1.00 98.19 67 LYS A CA 1
ATOM 538 C C . LYS A 1 67 ? -4.124 -2.462 -4.590 1.00 98.19 67 LYS A C 1
ATOM 540 O O . LYS A 1 67 ? -3.256 -2.565 -3.725 1.00 98.19 67 LYS A O 1
ATOM 545 N N . PRO A 1 68 ? -3.909 -1.758 -5.726 1.00 98.38 68 PRO A N 1
ATOM 546 C CA . PRO A 1 68 ? -2.645 -1.058 -5.978 1.00 98.38 68 PRO A CA 1
ATOM 547 C C . PRO A 1 68 ? -2.287 -0.022 -4.907 1.00 98.38 68 PRO A C 1
ATOM 549 O O . PRO A 1 68 ? -1.128 0.086 -4.526 1.00 98.38 68 P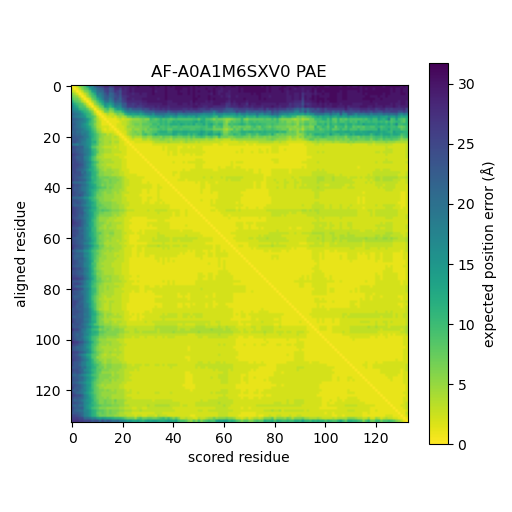RO A O 1
ATOM 552 N N . THR A 1 69 ? -3.268 0.711 -4.371 1.00 98.31 69 THR A N 1
ATOM 553 C CA . THR A 1 69 ? -3.027 1.671 -3.281 1.00 98.31 69 THR A CA 1
ATOM 554 C C . THR A 1 69 ? -2.560 0.969 -2.004 1.00 98.31 69 THR A C 1
ATOM 556 O O . THR A 1 69 ? -1.605 1.420 -1.380 1.00 98.31 69 THR A O 1
ATOM 559 N N . ALA A 1 70 ? -3.203 -0.136 -1.613 1.00 98.50 70 ALA A N 1
ATOM 560 C CA . ALA A 1 70 ? -2.807 -0.893 -0.425 1.00 98.50 70 ALA A CA 1
ATOM 561 C C . ALA A 1 70 ? -1.388 -1.475 -0.567 1.00 98.50 70 ALA A C 1
ATOM 563 O O . ALA A 1 70 ? -0.584 -1.369 0.357 1.00 98.50 70 ALA A O 1
ATOM 564 N N . ILE A 1 71 ? -1.051 -2.002 -1.749 1.00 98.75 71 ILE A N 1
ATOM 565 C CA . ILE A 1 71 ? 0.296 -2.505 -2.058 1.00 98.75 71 ILE A CA 1
ATOM 566 C C . ILE A 1 71 ? 1.325 -1.371 -2.066 1.00 98.75 71 ILE A C 1
ATOM 568 O O . ILE A 1 71 ? 2.410 -1.539 -1.522 1.00 98.75 71 ILE A O 1
ATOM 572 N N . ALA A 1 72 ? 0.992 -0.195 -2.604 1.00 98.75 72 ALA A N 1
ATOM 573 C CA . ALA A 1 72 ? 1.889 0.960 -2.577 1.00 98.75 72 ALA A CA 1
ATOM 574 C C . ALA A 1 72 ? 2.282 1.355 -1.141 1.00 98.75 72 ALA A C 1
ATOM 576 O O . ALA A 1 72 ? 3.438 1.692 -0.890 1.00 98.75 72 ALA A O 1
ATOM 577 N N . PHE A 1 73 ? 1.351 1.263 -0.182 1.00 98.75 73 PHE A N 1
ATOM 578 C CA . PHE A 1 73 ? 1.669 1.467 1.234 1.00 98.75 73 PHE A CA 1
ATOM 579 C C . PHE A 1 73 ? 2.528 0.345 1.820 1.00 98.75 73 PHE A C 1
ATOM 581 O O . PHE A 1 73 ? 3.464 0.647 2.557 1.00 98.75 73 PHE A O 1
ATOM 588 N N . ALA A 1 74 ? 2.265 -0.918 1.470 1.00 98.75 74 ALA A N 1
ATOM 589 C CA . ALA A 1 74 ? 3.114 -2.035 1.885 1.00 98.75 74 ALA A CA 1
ATOM 590 C C . ALA A 1 74 ? 4.568 -1.847 1.413 1.00 98.75 74 ALA A C 1
ATOM 592 O O . ALA A 1 74 ? 5.504 -1.974 2.201 1.00 98.75 74 ALA A O 1
ATOM 593 N N . VAL A 1 75 ? 4.746 -1.428 0.156 1.00 98.62 75 VAL A N 1
ATOM 594 C CA . VAL A 1 75 ? 6.050 -1.088 -0.428 1.00 98.62 75 VAL A CA 1
ATOM 595 C C . VAL A 1 75 ? 6.691 0.098 0.300 1.00 98.62 75 VAL A C 1
ATOM 597 O O . VAL A 1 75 ? 7.849 0.026 0.706 1.00 98.62 75 VAL A O 1
ATOM 600 N N . ALA A 1 76 ? 5.943 1.179 0.539 1.00 98.44 76 ALA A N 1
ATOM 601 C CA . ALA A 1 76 ? 6.455 2.373 1.220 1.00 98.44 76 ALA A CA 1
ATOM 602 C C . ALA A 1 76 ? 6.950 2.099 2.650 1.00 98.44 76 ALA A C 1
ATOM 604 O O . ALA A 1 76 ? 7.928 2.709 3.092 1.00 98.44 76 ALA A O 1
ATOM 605 N N . LEU A 1 77 ? 6.271 1.187 3.349 1.00 98.62 77 LEU A N 1
ATOM 606 C CA . LEU A 1 77 ? 6.587 0.741 4.706 1.00 98.62 77 LEU A CA 1
ATOM 607 C C . LEU A 1 77 ? 7.603 -0.410 4.744 1.00 98.62 77 LEU A C 1
ATOM 609 O O . LEU A 1 77 ? 7.987 -0.834 5.837 1.00 98.62 77 LEU A O 1
ATOM 613 N N . LYS A 1 78 ? 8.050 -0.891 3.575 1.00 98.44 78 LYS A N 1
ATOM 614 C CA . LYS A 1 78 ? 8.960 -2.033 3.420 1.00 98.44 78 LYS A CA 1
ATOM 615 C C . LYS A 1 78 ? 8.479 -3.259 4.198 1.00 98.44 78 LYS A C 1
ATOM 617 O O . LYS A 1 78 ? 9.217 -3.822 5.008 1.00 98.44 78 LYS A O 1
ATOM 622 N N . LEU A 1 79 ? 7.201 -3.587 4.029 1.00 98.75 79 LEU A N 1
ATOM 623 C CA . LEU A 1 79 ? 6.601 -4.756 4.658 1.00 98.75 79 LEU A CA 1
ATOM 624 C C . LEU A 1 79 ? 7.115 -6.025 3.990 1.00 98.75 79 LEU A C 1
ATOM 626 O O . LEU A 1 79 ? 7.131 -6.107 2.764 1.00 98.75 79 LEU A O 1
ATOM 630 N N . ASN A 1 80 ? 7.454 -7.033 4.790 1.00 98.62 80 ASN A N 1
ATOM 631 C CA . ASN A 1 80 ? 7.724 -8.361 4.252 1.00 98.62 80 ASN A CA 1
ATOM 632 C C . ASN A 1 80 ? 6.438 -8.999 3.684 1.00 98.62 80 ASN A C 1
ATOM 634 O O . ASN A 1 80 ? 5.338 -8.440 3.774 1.00 98.62 80 ASN A O 1
ATOM 638 N N . LEU A 1 81 ? 6.564 -10.183 3.082 1.00 98.44 81 LEU A N 1
ATOM 639 C CA . LEU A 1 81 ? 5.446 -10.836 2.403 1.00 98.44 81 LEU A CA 1
ATOM 640 C C . LEU A 1 81 ? 4.273 -11.165 3.346 1.00 98.44 81 LEU A C 1
ATOM 642 O O . LEU A 1 81 ? 3.116 -10.989 2.960 1.00 98.44 81 LEU A O 1
ATOM 646 N N . ASP A 1 82 ? 4.547 -11.596 4.577 1.00 98.44 82 ASP A N 1
ATOM 647 C CA . ASP A 1 82 ? 3.509 -11.941 5.555 1.00 98.44 82 ASP A CA 1
ATOM 648 C C . ASP A 1 82 ? 2.805 -10.690 6.100 1.00 98.44 82 ASP A C 1
ATOM 650 O O . ASP A 1 82 ? 1.574 -10.637 6.128 1.00 98.44 82 ASP A O 1
ATOM 654 N N . GLU A 1 83 ? 3.567 -9.644 6.441 1.00 98.69 83 GLU A N 1
ATOM 655 C CA . GLU A 1 83 ? 3.033 -8.329 6.829 1.00 98.69 83 GLU A CA 1
ATOM 656 C C . GLU A 1 83 ? 2.160 -7.732 5.709 1.00 98.69 83 GLU A C 1
ATOM 658 O O . GLU A 1 83 ? 1.081 -7.192 5.960 1.00 98.69 83 GLU A O 1
ATOM 663 N N . THR A 1 84 ? 2.600 -7.867 4.454 1.00 98.69 84 THR A N 1
ATOM 664 C CA . THR A 1 84 ? 1.853 -7.404 3.278 1.00 98.69 84 THR A CA 1
ATOM 665 C C . THR A 1 84 ? 0.544 -8.168 3.115 1.00 98.69 84 THR A C 1
ATOM 667 O O . THR A 1 84 ? -0.499 -7.556 2.882 1.00 98.69 84 THR A O 1
ATOM 670 N N . LYS A 1 85 ? 0.567 -9.499 3.256 1.00 98.62 85 LYS A N 1
ATOM 671 C CA . LYS A 1 85 ? -0.640 -10.333 3.180 1.00 98.62 85 LYS A CA 1
ATOM 672 C C . LYS A 1 85 ? -1.655 -9.952 4.257 1.00 98.62 85 LYS A C 1
ATOM 674 O O . LYS A 1 85 ? -2.834 -9.832 3.927 1.00 98.62 85 LYS A O 1
ATOM 679 N N . ASP A 1 86 ? -1.220 -9.709 5.494 1.00 98.38 86 ASP A N 1
ATOM 680 C CA . ASP A 1 86 ? -2.122 -9.276 6.572 1.00 98.38 86 ASP A CA 1
ATOM 681 C C . ASP A 1 86 ? -2.716 -7.885 6.283 1.00 98.38 86 ASP A C 1
ATOM 683 O O . ASP A 1 86 ? -3.935 -7.716 6.346 1.00 98.38 86 ASP A O 1
ATOM 687 N N . LEU A 1 87 ? -1.910 -6.913 5.830 1.00 98.50 87 LEU A N 1
ATOM 688 C CA . LEU A 1 87 ? -2.417 -5.584 5.456 1.00 98.50 87 LEU A CA 1
ATOM 689 C C . LEU A 1 87 ? -3.451 -5.653 4.319 1.00 98.50 87 LEU A C 1
ATOM 691 O O . LEU A 1 87 ? -4.498 -5.000 4.377 1.00 98.50 87 LEU A O 1
ATOM 695 N N . LEU A 1 88 ? -3.178 -6.450 3.282 1.00 98.50 88 LEU A N 1
ATOM 696 C CA . LEU A 1 88 ? -4.102 -6.649 2.163 1.00 98.50 88 LEU A CA 1
ATOM 697 C C . LEU A 1 88 ? -5.392 -7.331 2.607 1.00 98.50 88 LEU A C 1
ATOM 699 O O . LEU A 1 88 ? -6.469 -6.930 2.158 1.00 98.50 88 LEU A O 1
ATOM 703 N N . LEU A 1 89 ? -5.304 -8.292 3.527 1.00 98.06 89 LEU A N 1
ATOM 704 C CA . LEU A 1 89 ? -6.467 -8.971 4.084 1.00 98.06 89 LEU A CA 1
ATOM 705 C C . LEU A 1 89 ? -7.408 -7.979 4.783 1.00 98.06 89 LEU A C 1
ATOM 707 O O . LEU A 1 89 ? -8.619 -8.047 4.565 1.00 98.06 89 LEU A O 1
ATOM 711 N N . ARG A 1 90 ? -6.878 -6.996 5.530 1.00 97.19 90 ARG A N 1
ATOM 712 C CA . ARG A 1 90 ? -7.692 -5.927 6.157 1.00 97.19 90 ARG A CA 1
ATOM 713 C C . ARG A 1 90 ? -8.400 -5.023 5.147 1.00 97.19 90 ARG A C 1
ATOM 715 O O . ARG A 1 90 ? -9.430 -4.433 5.470 1.00 97.19 90 ARG A O 1
ATOM 722 N N . ALA A 1 91 ? -7.877 -4.923 3.926 1.00 95.94 91 ALA A N 1
ATOM 723 C CA . ALA A 1 91 ? -8.517 -4.225 2.811 1.00 95.94 91 ALA A CA 1
ATOM 724 C C . ALA A 1 91 ? -9.457 -5.122 1.978 1.00 95.94 91 ALA A C 1
ATOM 726 O O . ALA A 1 91 ? -10.116 -4.627 1.063 1.00 95.94 91 ALA A O 1
ATOM 727 N N . GLY A 1 92 ? -9.548 -6.421 2.288 1.00 96.88 92 GLY A N 1
ATOM 728 C CA . GLY A 1 92 ? -10.357 -7.391 1.546 1.00 96.88 92 GLY A CA 1
ATOM 729 C C . GLY A 1 92 ? -9.677 -7.950 0.292 1.00 96.88 92 GLY A C 1
ATOM 730 O O . GLY A 1 92 ? -10.364 -8.396 -0.628 1.00 96.88 92 GLY A O 1
ATOM 731 N N . PHE A 1 93 ? -8.345 -7.922 0.235 1.00 98.25 93 PHE A N 1
ATOM 732 C CA . PHE A 1 93 ? -7.551 -8.436 -0.879 1.00 98.25 93 PHE A CA 1
ATOM 733 C C . PHE A 1 93 ? -6.655 -9.604 -0.453 1.00 98.25 93 PHE A C 1
ATOM 735 O O . PHE A 1 93 ? -6.306 -9.763 0.711 1.00 98.25 93 PHE A O 1
ATOM 742 N N . ALA A 1 94 ? -6.244 -10.400 -1.435 1.00 98.00 94 ALA A N 1
ATOM 743 C CA . ALA A 1 94 ? -5.203 -11.415 -1.307 1.00 98.00 94 ALA A CA 1
ATOM 744 C C . ALA A 1 94 ? -4.268 -11.327 -2.518 1.00 98.00 94 ALA A C 1
ATOM 746 O O . ALA A 1 94 ? -4.682 -10.835 -3.573 1.00 98.00 94 ALA A O 1
ATOM 747 N N . LEU A 1 95 ? -3.031 -11.804 -2.384 1.00 97.69 95 LEU A N 1
ATOM 748 C CA . LEU A 1 95 ? -2.133 -12.024 -3.519 1.00 97.69 95 LEU A CA 1
ATOM 749 C C . LEU A 1 95 ? -2.445 -13.389 -4.140 1.00 97.69 95 LEU A C 1
ATOM 751 O O . LEU A 1 95 ? -2.675 -14.369 -3.432 1.00 97.69 95 LEU A O 1
ATOM 755 N N . SER A 1 96 ? -2.553 -13.431 -5.464 1.00 97.06 96 SER A N 1
ATOM 756 C CA . SER A 1 96 ? -2.958 -14.610 -6.216 1.00 97.06 96 SER A CA 1
ATOM 757 C C . SER A 1 96 ? -1.927 -14.959 -7.282 1.00 97.06 96 SER A C 1
ATOM 759 O O . SER A 1 96 ? -1.721 -14.201 -8.224 1.00 97.06 96 SER A O 1
ATOM 761 N N . HIS A 1 97 ? -1.391 -16.179 -7.232 1.00 96.31 97 HIS A N 1
ATOM 762 C CA . HIS A 1 97 ? -0.496 -16.702 -8.271 1.00 96.31 97 HIS A CA 1
ATOM 763 C C . HIS A 1 97 ? -1.170 -16.916 -9.644 1.00 96.31 97 HIS A C 1
ATOM 765 O O . HIS A 1 97 ? -0.514 -17.349 -10.586 1.00 96.31 97 HIS A O 1
ATOM 771 N N . SER A 1 98 ? -2.470 -16.632 -9.805 1.00 97.38 98 SER A N 1
ATOM 772 C CA . SER A 1 98 ? -3.101 -16.540 -11.134 1.00 97.38 98 SER A CA 1
ATOM 773 C C . SER A 1 98 ? -3.082 -15.121 -11.718 1.00 97.38 98 SER A C 1
ATOM 775 O O . SER A 1 98 ? -3.571 -14.907 -12.825 1.00 97.38 98 SER A O 1
ATOM 777 N N . SER A 1 99 ? -2.552 -14.141 -10.984 1.00 98.25 99 SER A N 1
ATOM 778 C CA . SER A 1 99 ? -2.462 -12.735 -11.376 1.00 98.25 99 SER A CA 1
ATOM 779 C C . SER A 1 99 ? -1.008 -12.361 -11.645 1.00 98.25 99 SER A C 1
ATOM 781 O O . SER A 1 99 ? -0.178 -12.412 -10.741 1.00 98.25 99 SER A O 1
ATOM 783 N N . LYS A 1 100 ? -0.693 -11.930 -12.875 1.00 98.38 100 LYS A N 1
ATOM 784 C CA . LYS A 1 100 ? 0.652 -11.427 -13.213 1.00 98.38 100 LYS A CA 1
ATOM 785 C C . LYS A 1 100 ? 1.060 -10.267 -12.307 1.00 98.38 100 LYS A C 1
ATOM 787 O O . LYS A 1 100 ? 2.183 -10.250 -11.825 1.00 98.38 100 LYS A O 1
ATOM 792 N N . PHE A 1 101 ? 0.134 -9.340 -12.059 1.00 98.56 101 PHE A N 1
ATOM 793 C CA . PHE A 1 101 ? 0.334 -8.227 -11.136 1.00 98.56 101 PHE A CA 1
ATOM 794 C C . PHE A 1 101 ? 0.771 -8.725 -9.751 1.00 98.56 101 PHE A C 1
ATOM 796 O O . PHE A 1 101 ? 1.783 -8.263 -9.244 1.00 98.56 101 PHE A O 1
ATOM 803 N N . ASP A 1 102 ? 0.083 -9.714 -9.173 1.00 98.62 102 ASP A N 1
ATOM 804 C CA . ASP A 1 102 ? 0.415 -10.193 -7.824 1.00 98.62 102 ASP A CA 1
ATOM 805 C C . ASP A 1 102 ? 1.757 -10.930 -7.781 1.00 98.62 102 ASP A C 1
ATOM 807 O O . ASP A 1 102 ? 2.536 -10.680 -6.871 1.00 98.62 102 ASP A O 1
ATOM 811 N N . ILE A 1 103 ? 2.061 -11.769 -8.780 1.00 98.62 103 ILE A N 1
ATOM 812 C CA . ILE A 1 103 ? 3.350 -12.481 -8.868 1.00 98.62 103 ILE A CA 1
ATOM 813 C C . ILE A 1 103 ? 4.519 -11.492 -8.942 1.00 98.62 103 ILE A C 1
ATOM 815 O O . ILE A 1 103 ? 5.547 -11.703 -8.307 1.00 98.62 103 ILE A O 1
ATOM 819 N N . ILE A 1 104 ? 4.367 -10.408 -9.711 1.00 98.69 104 ILE A N 1
ATOM 820 C CA . ILE A 1 104 ? 5.393 -9.362 -9.804 1.00 98.69 104 ILE A CA 1
ATOM 821 C C . ILE A 1 104 ? 5.586 -8.702 -8.434 1.00 98.69 104 ILE A C 1
ATOM 823 O O . ILE A 1 104 ? 6.717 -8.547 -7.990 1.00 98.69 104 ILE A O 1
ATOM 827 N N . ILE A 1 105 ? 4.501 -8.349 -7.740 1.00 98.62 105 ILE A N 1
ATOM 828 C CA . ILE A 1 105 ? 4.585 -7.749 -6.402 1.00 98.62 105 ILE A CA 1
ATOM 829 C C . ILE A 1 105 ? 5.251 -8.691 -5.394 1.00 98.62 105 ILE A C 1
ATOM 831 O O . ILE A 1 105 ? 6.115 -8.241 -4.645 1.00 98.62 105 ILE A O 1
ATOM 835 N N . GLU A 1 106 ? 4.884 -9.975 -5.384 1.00 98.56 106 GLU A N 1
ATOM 836 C CA . GLU A 1 106 ? 5.512 -10.984 -4.521 1.00 98.56 106 GLU A CA 1
ATOM 837 C C . GLU A 1 106 ? 7.017 -11.062 -4.770 1.00 98.56 106 GLU A C 1
ATOM 839 O O . GLU A 1 106 ? 7.784 -10.914 -3.822 1.00 98.56 106 GLU A O 1
ATOM 844 N N . TYR A 1 107 ? 7.432 -11.163 -6.037 1.00 98.69 107 TYR A N 1
ATOM 845 C CA . TYR A 1 107 ? 8.844 -11.185 -6.422 1.00 98.69 107 TYR A CA 1
ATOM 846 C C . TYR A 1 107 ? 9.621 -9.982 -5.865 1.00 98.69 107 TYR A C 1
ATOM 848 O O . TYR A 1 107 ? 10.666 -10.151 -5.245 1.00 98.69 107 TYR A O 1
ATOM 856 N N . PHE A 1 108 ? 9.110 -8.758 -6.035 1.00 98.81 108 PHE A N 1
ATOM 857 C CA . PHE A 1 108 ? 9.806 -7.559 -5.552 1.00 98.81 108 PHE A CA 1
ATOM 858 C C . PHE A 1 108 ? 9.911 -7.494 -4.023 1.00 98.81 108 PHE A C 1
ATOM 860 O O . PHE A 1 108 ? 10.929 -7.040 -3.502 1.00 98.81 108 PHE A O 1
ATOM 867 N N . ILE A 1 109 ? 8.880 -7.943 -3.302 1.00 98.56 109 ILE A N 1
ATOM 868 C CA . ILE A 1 109 ? 8.891 -7.977 -1.834 1.00 98.56 109 ILE A CA 1
ATOM 869 C C . ILE A 1 109 ? 9.871 -9.041 -1.322 1.00 98.56 109 ILE A C 1
ATOM 871 O O . ILE A 1 109 ? 10.608 -8.775 -0.374 1.00 98.56 109 ILE A O 1
ATOM 875 N N . GLU A 1 110 ? 9.900 -10.222 -1.944 1.00 98.38 110 GLU A N 1
ATOM 876 C CA . GLU A 1 110 ? 10.819 -11.313 -1.591 1.00 98.38 110 GLU A CA 1
ATOM 877 C C . GLU A 1 110 ? 12.287 -10.948 -1.853 1.00 98.38 110 GLU A C 1
ATOM 879 O O . GLU A 1 110 ? 13.147 -11.269 -1.038 1.00 98.38 110 GLU A O 1
ATOM 884 N N . GLU A 1 111 ? 12.566 -10.204 -2.926 1.00 98.44 111 GLU A N 1
ATOM 885 C CA . GLU A 1 111 ? 13.897 -9.655 -3.228 1.00 98.44 111 GLU A CA 1
ATOM 886 C C . GLU A 1 111 ? 14.252 -8.412 -2.383 1.00 98.44 111 GLU A C 1
ATOM 888 O O . GLU A 1 111 ? 15.278 -7.767 -2.609 1.00 98.44 111 GLU A O 1
ATOM 893 N N . GLU A 1 112 ? 13.393 -8.032 -1.429 1.00 98.19 112 GLU A N 1
ATOM 894 C CA . GLU A 1 112 ? 13.513 -6.828 -0.596 1.00 98.19 112 GLU A CA 1
ATOM 895 C C . GLU A 1 112 ? 13.695 -5.522 -1.403 1.00 98.19 112 GLU A C 1
ATOM 897 O O . GLU A 1 112 ? 14.205 -4.508 -0.904 1.00 98.19 112 GLU A O 1
ATOM 902 N N . ASN A 1 113 ? 13.237 -5.512 -2.658 1.00 98.38 113 ASN A N 1
ATOM 903 C CA . ASN A 1 113 ? 13.299 -4.356 -3.538 1.00 98.38 113 ASN A CA 1
ATOM 904 C C . ASN A 1 113 ? 11.991 -3.560 -3.476 1.00 98.38 113 ASN A C 1
ATOM 906 O O . ASN A 1 113 ? 11.035 -3.783 -4.215 1.00 98.38 113 ASN A O 1
ATOM 910 N N . TYR A 1 114 ? 11.995 -2.556 -2.603 1.00 98.31 114 TYR A N 1
ATOM 911 C CA . TYR A 1 114 ? 10.858 -1.666 -2.365 1.00 98.31 114 TYR A CA 1
ATOM 912 C C . TYR A 1 114 ? 10.911 -0.360 -3.176 1.00 98.31 114 TYR A C 1
ATOM 914 O O . TYR A 1 114 ? 10.301 0.642 -2.787 1.00 98.31 114 TYR A O 1
ATOM 922 N N . ASN A 1 115 ? 11.670 -0.314 -4.275 1.00 98.06 115 ASN A N 1
ATOM 923 C CA . ASN A 1 115 ? 11.688 0.857 -5.145 1.00 98.06 115 ASN A CA 1
ATOM 924 C C . ASN A 1 115 ? 10.419 0.894 -6.010 1.00 98.06 115 ASN A C 1
ATOM 926 O O . ASN A 1 115 ? 10.306 0.190 -7.011 1.00 98.06 115 ASN A O 1
ATOM 930 N N . ILE A 1 116 ? 9.469 1.761 -5.647 1.00 97.75 116 ILE A N 1
ATOM 931 C CA . ILE A 1 116 ? 8.182 1.883 -6.348 1.00 97.75 116 ILE A CA 1
ATOM 932 C C . ILE A 1 116 ? 8.332 2.208 -7.842 1.00 97.75 116 ILE A C 1
ATOM 934 O O . ILE A 1 116 ? 7.477 1.818 -8.635 1.00 97.75 116 ILE A O 1
ATOM 938 N N . PHE A 1 117 ? 9.413 2.886 -8.243 1.00 97.62 117 PHE A N 1
ATOM 939 C CA . PHE A 1 117 ? 9.666 3.196 -9.648 1.00 97.62 117 PHE A CA 1
ATOM 940 C C . PHE A 1 117 ? 10.080 1.947 -10.431 1.00 97.62 117 PHE A C 1
ATOM 942 O O . PHE A 1 117 ? 9.489 1.684 -11.471 1.00 97.62 117 PHE A O 1
ATOM 949 N N . GLU A 1 118 ? 10.994 1.132 -9.901 1.00 98.38 118 GLU A N 1
ATOM 950 C CA . GLU A 1 118 ? 11.413 -0.131 -10.536 1.00 98.38 118 GLU A CA 1
ATOM 951 C C . GLU A 1 118 ? 10.264 -1.148 -10.598 1.00 98.38 118 GLU A C 1
ATOM 953 O O . GLU A 1 118 ? 10.064 -1.823 -11.614 1.00 98.38 118 GLU A O 1
ATOM 958 N N . ILE A 1 119 ? 9.453 -1.211 -9.535 1.00 98.56 119 ILE A N 1
ATOM 959 C CA . ILE A 1 119 ? 8.233 -2.025 -9.517 1.00 98.56 119 ILE A CA 1
ATOM 960 C C . ILE A 1 119 ? 7.290 -1.567 -10.634 1.00 98.56 119 ILE A C 1
ATOM 962 O O . ILE A 1 119 ? 6.823 -2.388 -11.422 1.00 98.56 119 ILE A O 1
ATOM 966 N N . ASN A 1 120 ? 7.027 -0.261 -10.744 1.00 98.50 120 ASN A N 1
ATOM 967 C CA . ASN A 1 120 ? 6.148 0.282 -11.778 1.00 98.50 120 ASN A CA 1
ATOM 968 C C . ASN A 1 120 ? 6.700 0.097 -13.196 1.00 98.50 120 ASN A C 1
ATOM 970 O O . ASN A 1 120 ? 5.915 -0.163 -14.103 1.00 98.50 120 ASN A O 1
ATOM 974 N N . GLU A 1 121 ? 8.016 0.177 -13.400 1.00 98.44 121 GLU A N 1
ATOM 975 C CA . GLU A 1 121 ? 8.647 -0.142 -14.687 1.00 98.44 121 GLU A CA 1
ATOM 976 C C . GLU A 1 121 ? 8.382 -1.595 -15.092 1.00 98.44 121 GLU A C 1
ATOM 978 O O . GLU A 1 121 ? 7.998 -1.867 -16.230 1.00 98.44 121 GLU A O 1
ATOM 983 N N . SER A 1 122 ? 8.506 -2.525 -14.144 1.00 98.50 122 SER A N 1
ATOM 984 C CA . SER A 1 122 ? 8.220 -3.939 -14.386 1.00 98.50 122 SER A CA 1
ATOM 985 C C . SER A 1 122 ? 6.734 -4.183 -14.635 1.00 98.50 122 SER A C 1
ATOM 987 O O . SER A 1 122 ? 6.370 -4.840 -15.607 1.00 98.50 122 SER A O 1
ATOM 989 N N . LEU A 1 123 ? 5.853 -3.607 -13.814 1.00 98.50 123 LEU A N 1
ATOM 990 C CA . LEU A 1 123 ? 4.405 -3.694 -14.013 1.00 98.50 123 LEU A CA 1
ATOM 991 C C . LEU A 1 123 ? 3.994 -3.151 -15.385 1.00 98.50 123 LEU A C 1
ATOM 993 O O . LEU A 1 123 ? 3.214 -3.798 -16.081 1.00 98.50 123 LEU A O 1
ATOM 997 N N . PHE A 1 124 ? 4.568 -2.021 -15.803 1.00 98.12 124 PHE A N 1
ATOM 998 C CA . PHE A 1 124 ? 4.350 -1.447 -17.127 1.00 98.12 124 PHE A CA 1
ATOM 999 C C . PHE A 1 124 ? 4.815 -2.391 -18.242 1.00 98.12 124 PHE A C 1
ATOM 1001 O O . PHE A 1 124 ? 4.062 -2.638 -19.180 1.00 98.12 124 PHE A O 1
ATOM 1008 N N . ALA A 1 125 ? 6.012 -2.975 -18.123 1.00 98.50 125 ALA A N 1
ATOM 1009 C CA . ALA A 1 125 ? 6.554 -3.913 -19.109 1.00 98.50 125 ALA A CA 1
ATOM 1010 C C . ALA A 1 125 ? 5.700 -5.185 -19.287 1.00 98.50 125 ALA A C 1
ATOM 1012 O O . ALA A 1 125 ? 5.767 -5.831 -20.332 1.00 98.50 125 ALA A O 1
ATOM 1013 N N . PHE A 1 126 ? 4.889 -5.540 -18.285 1.00 98.06 126 PHE A N 1
ATOM 1014 C CA . PHE A 1 126 ? 3.959 -6.672 -18.321 1.00 98.06 126 PHE A CA 1
ATOM 1015 C C . PHE A 1 126 ? 2.485 -6.266 -18.518 1.00 98.06 126 PHE A C 1
ATOM 1017 O O . PHE A 1 126 ? 1.598 -7.095 -18.282 1.00 98.06 126 PHE A O 1
ATOM 1024 N N . ASP A 1 127 ? 2.208 -5.026 -18.937 1.00 97.94 127 ASP A N 1
ATOM 1025 C CA . ASP A 1 127 ? 0.857 -4.478 -19.151 1.00 97.94 127 ASP A CA 1
ATOM 1026 C C . ASP A 1 127 ? -0.054 -4.594 -17.911 1.00 97.94 127 ASP A C 1
ATOM 1028 O O . ASP A 1 127 ? -1.236 -4.938 -18.002 1.00 97.94 127 ASP A O 1
ATOM 1032 N N . GLN A 1 128 ? 0.503 -4.373 -16.719 1.00 98.31 128 GLN A N 1
ATOM 1033 C CA . GLN A 1 128 ? -0.219 -4.419 -15.445 1.00 98.31 128 GLN A CA 1
ATOM 1034 C C . GLN A 1 128 ? -0.478 -3.013 -14.880 1.00 98.31 128 GLN A C 1
ATOM 1036 O O . GLN A 1 128 ? 0.204 -2.043 -15.208 1.00 98.31 128 GLN A O 1
ATOM 1041 N N . SER A 1 129 ? -1.474 -2.905 -13.995 1.00 96.94 129 SER A N 1
ATOM 1042 C CA . SER A 1 129 ? -1.790 -1.660 -13.284 1.00 96.94 129 SER A CA 1
ATOM 1043 C C . SER A 1 129 ? -0.619 -1.192 -12.420 1.00 96.94 129 SER A C 1
ATOM 1045 O O . SER A 1 129 ? -0.034 -1.994 -11.700 1.00 96.94 129 SER A O 1
ATOM 1047 N N . LEU A 1 130 ? -0.325 0.109 -12.439 1.00 98.12 130 LEU A N 1
ATOM 1048 C CA . LEU A 1 130 ? 0.750 0.704 -11.640 1.00 98.12 130 LEU A CA 1
ATOM 1049 C C . LEU A 1 130 ? 0.326 0.952 -10.185 1.00 98.12 130 LEU A C 1
ATOM 1051 O O . LEU A 1 130 ? -0.859 1.091 -9.869 1.00 98.12 130 LEU A O 1
ATOM 1055 N N . LEU A 1 131 ? 1.319 1.044 -9.308 1.00 97.88 131 LEU A N 1
ATOM 1056 C CA . LEU A 1 131 ? 1.191 1.440 -7.911 1.00 97.88 131 LEU A CA 1
ATOM 1057 C C . LEU A 1 131 ? 1.289 2.958 -7.753 1.00 97.88 131 LEU A C 1
ATOM 1059 O O . LEU A 1 131 ? 2.029 3.623 -8.480 1.00 97.88 131 LEU A O 1
ATOM 1063 N N . GLY A 1 132 ? 0.613 3.485 -6.730 1.00 88.81 132 GLY A N 1
ATOM 1064 C CA . GLY A 1 132 ? 0.780 4.881 -6.326 1.00 88.81 132 GLY A CA 1
ATOM 1065 C C . GLY A 1 132 ? 0.279 5.877 -7.373 1.00 88.81 132 GLY A C 1
ATOM 1066 O O . GLY A 1 132 ? 1.014 6.785 -7.746 1.00 88.81 132 GLY A O 1
ATOM 1067 N N . LEU A 1 133 ? -0.933 5.664 -7.893 1.00 81.38 133 LEU A N 1
ATOM 1068 C CA . LEU A 1 133 ? -1.646 6.604 -8.766 1.00 81.38 133 LEU A CA 1
ATOM 1069 C C . LEU A 1 133 ? -2.798 7.281 -8.014 1.00 81.38 133 LEU A C 1
ATOM 1071 O O . LEU A 1 133 ? -3.414 6.611 -7.147 1.00 81.38 133 LEU A O 1
#

Mean predicted aligned error: 5.83 Å

InterPro domains:
  IPR010982 Lambda repressor-like, DNA-binding domain superfamily [SSF47413] (19-83)

Sequence (133 aa):
MEEAVSIIKGKRSLDDVVKNMDETFSQMLLRLIDEKGMTDAETYKKANIDRKLFSKIRNDINYKPSKPTAIAFAVALKLNLDETKDLLLRAGFALSHSSKFDIIIEYFIEEENYNIFEINESLFAFDQSLLGL

Nearest PDB structures (foldseek):
  4i6u-assembly2_C  TM=8.470E-01  e=2.518E-01  Enterobacter sp. RFL1396
  3clc-assembly1_D  TM=7.822E-01  e=2.149E-01  unclassified
  7p4a-assembly1_A-2  TM=5.950E-01  e=2.518E-01  Staphylococcus aureus
  7zvi-assembly1_A-2  TM=6.068E-01  e=5.283E-01  Staphylococcus aureus
  3g5g-assembly1_A  TM=5.623E-01  e=3.281E-01  Enterobacter sp. RFL1396

Organism: NCBI:txid1121331

pLDDT: mean 93.12, std 12.65, range [44.28, 98.81]